Protein AF-A0A3D2FU91-F1 (afdb_monomer)

Sequence (98 aa):
AHSKSWDVFASPAAPQMDLIITVCGNAAGEVCPVWPGHPNNAHWGIDDPAAASGEDAIRTAFATAYARLHRRVSAFLALEGDDIITKMDAIRAIGDME

Radius of gyration: 15.21 Å; Cα contacts (8 Å, |Δi|>4): 99; chains: 1; bounding box: 39×27×38 Å

Solvent-accessible surface area (backbone atoms only — not comparable to full-atom values): 6001 Å² total; per-residue (Å²): 141,80,94,75,69,67,66,71,52,48,41,97,86,28,75,82,48,71,66,46,77,31,44,37,66,66,65,65,70,47,87,73,77,78,47,60,83,69,44,46,78,36,58,41,64,45,74,66,34,84,76,49,71,58,73,70,49,26,56,50,34,45,52,51,44,49,53,44,50,52,53,38,53,53,53,58,74,64,56,83,82,88,58,67,76,84,39,45,67,61,58,36,56,44,28,73,59,124

pLDDT: mean 87.65, std 10.85, range [55.09, 97.81]

Foldseek 3Di:
DDDDDCVQQQDPPHDQDQEDEAADPCSVPDPDRDGPPPHHYAYQYADDLVPFDDDVSSVVSVVVSVVLVVQLVVQVVVDDDDDPVVCNVVNNVSSVDD

Mean predicted aligned error: 5.01 Å

Secondary structure (DSSP, 8-state):
-----THHHHSTTSPPPSEEEE-SHHHHHS-----TT--EEEE-----GGG--SHHHHHHHHHHHHHHHHHHHHHHHT--SS-HHHHHHHHHHHTT--

Nearest PDB structures (foldseek):
  1ljl-assembly1_A  TM=6.186E-01  e=1.107E-02  Staphylococcus aureus
  1lju-assembly1_A  TM=4.551E-01  e=5.143E-02  Staphylococcus aureus

Structure (mmCIF, N/CA/C/O backbone):
data_AF-A0A3D2FU91-F1
#
_entry.id   AF-A0A3D2FU91-F1
#
loop_
_atom_site.group_PDB
_atom_site.id
_atom_site.type_symbol
_atom_site.label_atom_id
_atom_site.label_alt_id
_atom_site.label_comp_id
_atom_site.label_asym_id
_atom_site.label_entity_id
_atom_site.label_seq_id
_atom_site.pdbx_PDB_ins_code
_atom_site.Cartn_x
_atom_site.Cartn_y
_atom_site.Cartn_z
_atom_site.occupancy
_atom_site.B_iso_or_equiv
_atom_site.auth_seq_id
_atom_site.auth_comp_id
_atom_site.auth_asym_id
_atom_site.auth_atom_id
_atom_site.pdbx_PDB_model_num
ATOM 1 N N . ALA A 1 1 ? -3.306 -18.446 6.638 1.00 67.31 1 ALA A N 1
ATOM 2 C CA . ALA A 1 1 ? -2.329 -17.342 6.530 1.00 67.31 1 ALA A CA 1
ATOM 3 C C . ALA A 1 1 ? -2.071 -16.782 7.929 1.00 67.31 1 ALA A C 1
ATOM 5 O O . ALA A 1 1 ? -2.993 -16.819 8.731 1.00 67.31 1 ALA A O 1
ATOM 6 N N . HIS A 1 2 ? -0.852 -16.337 8.241 1.00 88.19 2 HIS A N 1
ATOM 7 C CA . HIS A 1 2 ? -0.494 -15.676 9.507 1.00 88.19 2 HIS A CA 1
ATOM 8 C C . HIS A 1 2 ? 0.441 -14.491 9.215 1.00 88.19 2 HIS A C 1
ATOM 10 O O . HIS A 1 2 ? 1.110 -14.500 8.178 1.00 88.19 2 HIS A O 1
ATOM 16 N N . SER A 1 3 ? 0.481 -13.494 10.10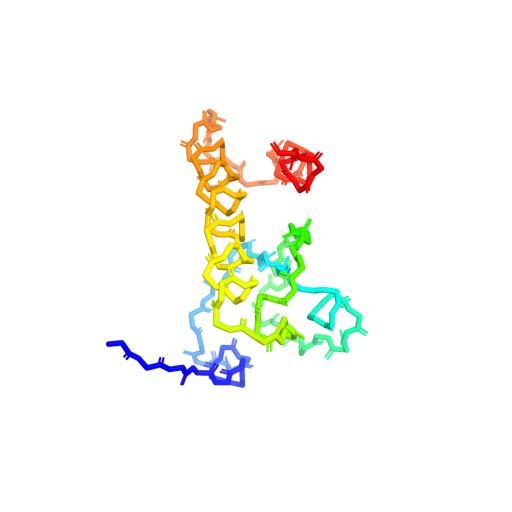3 1.00 89.06 3 SER A N 1
ATOM 17 C CA . SER A 1 3 ? 1.364 -12.324 9.986 1.00 89.06 3 SER A CA 1
ATOM 18 C C . SER A 1 3 ? 2.833 -12.716 10.138 1.00 89.06 3 SER A C 1
ATOM 20 O O . SER A 1 3 ? 3.169 -13.521 11.003 1.00 89.06 3 SER A O 1
ATOM 22 N N . LYS A 1 4 ? 3.712 -12.137 9.318 1.00 89.75 4 LYS A N 1
ATOM 23 C CA . LYS A 1 4 ? 5.155 -12.415 9.323 1.00 89.75 4 LYS A CA 1
ATOM 24 C C . LYS A 1 4 ? 5.930 -11.120 9.554 1.00 89.75 4 LYS A C 1
ATOM 26 O O . LYS A 1 4 ? 5.569 -10.102 8.973 1.00 89.75 4 LYS A O 1
ATOM 31 N N . SER A 1 5 ? 6.993 -11.179 10.359 1.00 87.88 5 SER A N 1
ATOM 32 C CA . SER A 1 5 ? 8.003 -10.109 10.395 1.00 87.88 5 SER A CA 1
ATOM 33 C C . SER A 1 5 ? 8.686 -10.003 9.030 1.00 87.88 5 SER A C 1
ATOM 35 O O . SER A 1 5 ? 8.825 -11.018 8.343 1.00 87.88 5 SER A O 1
ATOM 37 N N . TRP A 1 6 ? 9.170 -8.816 8.657 1.00 83.88 6 TRP A N 1
ATOM 38 C CA . TRP A 1 6 ? 10.013 -8.659 7.472 1.00 83.88 6 TRP A CA 1
ATOM 39 C C . TRP A 1 6 ? 11.311 -9.471 7.539 1.00 83.88 6 TRP A C 1
ATOM 41 O O . TRP A 1 6 ? 11.886 -9.771 6.496 1.00 83.88 6 TRP A O 1
ATOM 51 N N . ASP A 1 7 ? 11.758 -9.871 8.736 1.00 84.69 7 ASP A N 1
ATOM 52 C CA . ASP A 1 7 ? 13.069 -10.507 8.937 1.00 84.69 7 ASP A CA 1
ATOM 53 C C . ASP A 1 7 ? 13.179 -11.822 8.162 1.00 84.69 7 ASP A C 1
ATOM 55 O O . ASP A 1 7 ? 14.249 -12.203 7.687 1.00 84.69 7 ASP A O 1
ATOM 59 N N . VAL A 1 8 ? 12.043 -12.494 7.958 1.00 87.31 8 VAL A N 1
ATOM 60 C CA . VAL A 1 8 ? 11.972 -13.740 7.186 1.00 87.31 8 VAL A CA 1
ATOM 61 C C . VAL A 1 8 ? 12.270 -13.528 5.697 1.00 87.31 8 VAL A C 1
ATOM 63 O O . VAL A 1 8 ? 12.605 -14.486 5.007 1.00 87.31 8 VAL A O 1
ATOM 66 N N . PHE A 1 9 ? 12.158 -12.288 5.211 1.00 86.88 9 PHE A N 1
ATOM 67 C CA . PHE A 1 9 ? 12.417 -11.888 3.827 1.00 86.88 9 PHE A CA 1
ATOM 68 C C . PHE A 1 9 ? 13.771 -11.177 3.647 1.00 86.88 9 PHE A C 1
ATOM 70 O O . PHE A 1 9 ? 14.165 -10.894 2.521 1.00 86.88 9 PHE A O 1
ATOM 77 N N . ALA A 1 10 ? 14.500 -10.914 4.737 1.00 83.56 10 ALA A N 1
ATOM 78 C CA . ALA A 1 10 ? 15.838 -10.312 4.713 1.00 83.56 10 ALA A CA 1
ATOM 79 C C . ALA A 1 10 ? 16.978 -11.352 4.803 1.00 83.56 10 ALA A C 1
ATOM 81 O O . ALA A 1 10 ? 18.155 -11.009 4.708 1.00 83.56 10 ALA A O 1
ATOM 82 N N . SER A 1 11 ? 16.647 -12.633 4.995 1.00 84.75 11 SER A N 1
ATOM 83 C CA . SER A 1 11 ? 17.617 -13.736 5.040 1.00 84.75 11 SER A CA 1
ATOM 84 C C . SER A 1 11 ? 18.273 -13.987 3.671 1.00 84.75 11 SER A C 1
ATOM 86 O O . SER A 1 11 ? 17.599 -13.864 2.652 1.00 84.75 11 SER A O 1
ATOM 88 N N . PRO A 1 12 ? 19.533 -14.462 3.605 1.00 82.00 12 PRO A N 1
ATOM 89 C CA . PRO A 1 12 ? 20.149 -14.911 2.350 1.00 82.00 12 PRO A CA 1
ATOM 90 C C . PRO A 1 12 ? 19.379 -16.027 1.628 1.00 82.00 12 PRO A C 1
ATOM 92 O O . PRO A 1 12 ? 19.531 -16.196 0.424 1.00 82.00 12 PRO A O 1
ATOM 95 N N . ALA A 1 13 ? 18.575 -16.803 2.362 1.00 84.94 13 ALA A N 1
ATOM 96 C CA . ALA A 1 13 ? 17.723 -17.855 1.807 1.00 84.94 13 ALA A CA 1
ATOM 97 C C . ALA A 1 13 ? 16.290 -17.375 1.505 1.00 84.94 13 ALA A C 1
ATOM 99 O O . ALA A 1 13 ? 15.431 -18.187 1.158 1.00 84.94 13 ALA A O 1
ATOM 100 N N . ALA A 1 14 ? 16.004 -16.084 1.697 1.00 86.69 14 ALA A N 1
ATOM 101 C CA . ALA A 1 14 ? 14.700 -15.521 1.395 1.00 86.69 14 ALA A CA 1
ATOM 102 C C . ALA A 1 14 ? 14.423 -15.547 -0.117 1.00 86.69 14 ALA A C 1
ATOM 104 O O . ALA A 1 14 ? 15.358 -15.508 -0.921 1.00 86.69 14 ALA A O 1
ATOM 105 N N . PRO A 1 15 ? 13.142 -15.577 -0.522 1.00 86.62 15 PRO A N 1
ATOM 106 C CA . PRO A 1 15 ? 12.779 -15.351 -1.911 1.00 86.62 15 PRO A CA 1
ATOM 107 C C . PRO A 1 15 ? 13.346 -14.018 -2.402 1.00 86.62 15 PRO A C 1
ATOM 109 O O . PRO A 1 15 ? 13.240 -13.005 -1.707 1.00 86.62 15 PRO A O 1
ATOM 112 N N . GLN A 1 16 ? 13.902 -14.016 -3.612 1.00 86.69 16 GLN A N 1
ATOM 113 C CA . GLN A 1 16 ? 14.257 -12.771 -4.277 1.00 86.69 16 GLN A CA 1
ATOM 114 C C . GLN A 1 16 ? 12.969 -12.008 -4.596 1.00 86.69 16 GLN A C 1
ATOM 116 O O . GLN A 1 16 ? 12.033 -12.566 -5.168 1.00 86.69 16 GLN A O 1
ATOM 121 N N . MET A 1 17 ? 12.922 -10.745 -4.187 1.00 88.69 17 MET A N 1
ATOM 122 C CA . MET A 1 17 ? 11.822 -9.838 -4.492 1.00 88.69 17 MET A CA 1
ATOM 123 C C . MET A 1 17 ? 12.271 -8.879 -5.590 1.00 88.69 17 MET A C 1
ATOM 125 O O . MET A 1 17 ? 13.396 -8.390 -5.548 1.00 88.69 17 MET A O 1
ATOM 129 N N . ASP A 1 18 ? 11.382 -8.585 -6.534 1.00 88.62 18 ASP A N 1
ATOM 130 C CA . ASP A 1 18 ? 11.638 -7.609 -7.605 1.00 88.62 18 ASP A CA 1
ATOM 131 C C . ASP A 1 18 ? 11.046 -6.226 -7.278 1.00 88.62 18 ASP A C 1
ATOM 133 O O . ASP A 1 18 ? 11.553 -5.188 -7.717 1.00 88.62 18 ASP A O 1
ATOM 137 N N . LEU A 1 19 ? 9.980 -6.214 -6.469 1.00 90.81 19 LEU A N 1
ATOM 138 C CA . LEU A 1 19 ? 9.235 -5.030 -6.059 1.00 90.81 19 LEU A CA 1
ATOM 139 C C . LEU A 1 19 ? 8.798 -5.142 -4.595 1.00 90.81 19 LEU A C 1
ATOM 141 O O . LEU A 1 19 ? 8.261 -6.165 -4.170 1.00 90.81 19 LEU A O 1
ATOM 145 N N . ILE A 1 20 ? 8.946 -4.044 -3.857 1.00 90.88 20 ILE A N 1
ATOM 146 C CA . ILE A 1 20 ? 8.385 -3.850 -2.520 1.00 90.88 20 ILE A CA 1
ATOM 147 C C . ILE A 1 20 ? 7.403 -2.680 -2.553 1.00 90.88 20 ILE A C 1
ATOM 149 O O . ILE A 1 20 ? 7.743 -1.580 -2.991 1.00 90.88 20 ILE A O 1
ATOM 153 N N . ILE A 1 21 ? 6.191 -2.914 -2.047 1.00 92.25 21 ILE A N 1
ATOM 154 C CA . ILE A 1 21 ? 5.161 -1.886 -1.879 1.00 92.25 21 ILE A CA 1
ATOM 155 C C . ILE A 1 21 ? 4.923 -1.684 -0.385 1.00 92.25 21 ILE A C 1
ATOM 157 O O . ILE A 1 21 ? 4.451 -2.591 0.302 1.00 92.25 21 ILE A O 1
ATOM 161 N N . THR A 1 22 ? 5.224 -0.491 0.122 1.00 91.12 22 THR A N 1
ATOM 162 C CA . THR A 1 22 ? 4.896 -0.105 1.501 1.00 91.12 22 THR A CA 1
ATOM 163 C C . THR A 1 22 ? 3.535 0.583 1.529 1.00 91.12 22 THR A C 1
ATOM 165 O O . THR A 1 22 ? 3.245 1.419 0.677 1.00 91.12 22 THR A O 1
ATOM 168 N N . VAL A 1 23 ? 2.679 0.242 2.496 1.00 90.88 23 VAL A N 1
ATOM 169 C CA . VAL A 1 23 ? 1.282 0.729 2.534 1.00 90.88 23 VAL A CA 1
ATOM 170 C C . VAL A 1 23 ? 0.986 1.700 3.673 1.00 90.88 23 VAL A C 1
ATOM 172 O O . VAL A 1 23 ? 0.023 2.446 3.591 1.00 90.88 23 VAL A O 1
ATOM 175 N N . CYS A 1 24 ? 1.804 1.754 4.722 1.00 80.81 24 CYS A N 1
ATOM 176 C CA . CYS A 1 24 ? 1.649 2.734 5.799 1.00 80.81 24 CYS A CA 1
ATOM 177 C C . CYS A 1 24 ? 2.859 3.670 5.850 1.00 80.81 24 CYS A C 1
ATOM 179 O O . CYS A 1 24 ? 3.973 3.274 5.499 1.00 80.81 24 CYS A O 1
ATOM 181 N N . GLY A 1 25 ? 2.648 4.912 6.294 1.00 63.38 25 GLY A N 1
ATOM 182 C CA . GLY A 1 25 ? 3.730 5.894 6.437 1.00 63.38 25 GLY A CA 1
ATOM 183 C C . GLY A 1 25 ? 4.833 5.425 7.392 1.00 63.38 25 GLY A C 1
ATOM 184 O O . GLY A 1 25 ? 6.003 5.717 7.170 1.00 63.38 25 GLY A O 1
ATOM 185 N N . ASN A 1 26 ? 4.480 4.609 8.392 1.00 60.88 26 ASN A N 1
ATOM 186 C CA . ASN A 1 26 ? 5.445 3.981 9.292 1.00 60.88 26 ASN A CA 1
ATOM 187 C C . ASN A 1 26 ? 6.387 3.023 8.534 1.00 60.88 26 ASN A C 1
ATOM 189 O O . ASN A 1 26 ? 7.597 3.120 8.675 1.00 60.88 26 ASN A O 1
ATOM 193 N N . ALA A 1 27 ? 5.857 2.199 7.624 1.00 58.59 27 ALA A N 1
ATOM 194 C CA . ALA A 1 27 ? 6.667 1.311 6.785 1.00 58.59 27 ALA A CA 1
ATOM 195 C C . ALA A 1 27 ? 7.496 2.058 5.724 1.00 58.59 27 ALA A C 1
ATOM 197 O O . ALA A 1 27 ? 8.493 1.526 5.246 1.00 58.59 27 ALA A O 1
ATOM 198 N N . ALA A 1 28 ? 7.092 3.268 5.326 1.00 58.44 28 ALA A N 1
ATOM 199 C CA . ALA A 1 28 ? 7.881 4.109 4.423 1.00 58.44 28 ALA A CA 1
ATOM 200 C C . ALA A 1 28 ? 9.011 4.874 5.136 1.00 58.44 28 ALA A C 1
ATOM 202 O O . ALA A 1 28 ? 10.029 5.163 4.512 1.00 58.44 28 ALA A O 1
ATOM 203 N N . GLY A 1 29 ? 8.822 5.223 6.415 1.00 55.09 29 GLY A N 1
ATOM 204 C CA . GLY A 1 29 ? 9.772 6.001 7.219 1.00 55.09 29 GLY A CA 1
ATOM 205 C C . GLY A 1 29 ? 10.752 5.171 8.054 1.00 55.09 29 GLY A C 1
ATOM 206 O O . GLY A 1 29 ? 11.732 5.716 8.563 1.00 55.09 29 GLY A O 1
ATOM 207 N N . GLU A 1 30 ? 10.510 3.871 8.211 1.00 59.97 30 GLU A N 1
ATOM 208 C CA . GLU A 1 30 ? 11.424 2.960 8.897 1.00 59.97 30 GLU A CA 1
ATOM 209 C C . GLU A 1 30 ? 12.670 2.662 8.052 1.00 59.97 30 GLU A C 1
ATOM 211 O O . GLU A 1 30 ? 12.626 2.605 6.819 1.00 59.97 30 GLU A O 1
ATOM 216 N N . VAL A 1 31 ? 13.804 2.444 8.728 1.00 56.41 31 VAL A N 1
ATOM 217 C CA . VAL A 1 31 ? 15.027 1.964 8.075 1.00 56.41 31 VAL A CA 1
ATOM 218 C C . VAL A 1 31 ? 14.748 0.552 7.574 1.00 56.41 31 VAL A C 1
ATOM 220 O O . VAL A 1 31 ? 14.836 -0.415 8.329 1.00 56.41 31 VAL A O 1
ATOM 223 N N . CYS A 1 32 ? 14.372 0.444 6.302 1.00 62.62 32 CYS A N 1
ATOM 224 C CA . CYS A 1 32 ? 14.146 -0.844 5.669 1.00 62.62 32 CYS A CA 1
ATOM 225 C C . CYS A 1 32 ? 15.421 -1.699 5.780 1.00 62.62 32 CYS A C 1
ATOM 227 O O . CYS A 1 32 ? 16.522 -1.178 5.560 1.00 62.62 32 CYS A O 1
ATOM 229 N N . PRO A 1 33 ? 15.303 -3.003 6.088 1.00 64.69 33 PRO A N 1
ATOM 230 C CA . PRO A 1 33 ? 16.447 -3.898 6.035 1.00 64.69 33 PRO A CA 1
ATOM 231 C C . PRO A 1 33 ? 17.044 -3.908 4.622 1.00 64.69 33 PRO A C 1
ATOM 233 O O . PRO A 1 33 ? 16.360 -3.646 3.630 1.00 64.69 33 PRO A O 1
ATOM 236 N N . VAL A 1 34 ? 18.337 -4.219 4.520 1.00 68.75 34 VAL A N 1
ATOM 237 C CA . VAL A 1 34 ? 18.968 -4.429 3.214 1.00 68.75 34 VAL A CA 1
ATOM 238 C C . VAL A 1 34 ? 18.393 -5.709 2.621 1.00 68.75 34 VAL A C 1
ATOM 240 O O . VAL A 1 34 ? 18.700 -6.811 3.070 1.00 68.75 34 VAL A O 1
ATOM 243 N N . TRP A 1 35 ? 17.539 -5.551 1.619 1.00 76.12 35 TRP A N 1
ATOM 244 C CA . TRP A 1 35 ? 16.931 -6.667 0.913 1.00 76.12 35 TRP A CA 1
ATOM 245 C C . TRP A 1 35 ? 17.932 -7.295 -0.063 1.00 76.12 35 TRP A C 1
ATOM 247 O O . TRP A 1 35 ? 18.516 -6.569 -0.881 1.00 76.12 35 TRP A O 1
ATOM 257 N N . PRO A 1 36 ? 18.115 -8.626 -0.038 1.00 70.62 36 PRO A N 1
ATOM 258 C CA . PRO A 1 36 ? 18.867 -9.319 -1.075 1.00 70.62 36 PRO A CA 1
ATOM 259 C C . PRO A 1 36 ? 18.319 -8.972 -2.469 1.00 70.62 36 PRO A C 1
ATOM 261 O O . PRO A 1 36 ? 17.113 -9.033 -2.698 1.00 70.62 36 PRO A O 1
ATOM 264 N N . GLY A 1 37 ? 19.200 -8.588 -3.397 1.00 75.50 37 GLY A N 1
ATOM 265 C CA . GLY A 1 37 ? 18.827 -8.258 -4.779 1.00 75.50 37 GLY A CA 1
ATOM 266 C C . GLY A 1 37 ? 18.422 -6.803 -5.043 1.00 75.50 37 GLY A C 1
ATOM 267 O O . GLY A 1 37 ? 18.222 -6.463 -6.202 1.00 75.50 37 GLY A O 1
ATOM 268 N N . HIS A 1 38 ? 18.368 -5.934 -4.024 1.00 76.75 38 HIS A N 1
ATOM 269 C CA . HIS A 1 38 ? 18.032 -4.504 -4.171 1.00 76.75 38 HIS A CA 1
ATOM 270 C C . HIS A 1 38 ? 16.738 -4.250 -4.985 1.00 76.75 38 HIS A C 1
ATOM 272 O O . HIS A 1 38 ? 16.786 -3.587 -6.024 1.00 76.75 38 HIS A O 1
ATOM 278 N N . PRO A 1 39 ? 15.581 -4.763 -4.523 1.00 82.56 39 PRO A N 1
ATOM 279 C CA . PRO A 1 39 ? 14.297 -4.585 -5.189 1.00 82.56 39 PRO A CA 1
ATOM 280 C C . PRO A 1 39 ? 13.945 -3.115 -5.387 1.00 82.56 39 PRO A C 1
ATOM 282 O O . PRO A 1 39 ? 14.291 -2.246 -4.578 1.00 82.56 39 PRO A O 1
ATOM 285 N N . ASN A 1 40 ? 13.148 -2.859 -6.420 1.00 89.25 40 ASN A N 1
ATOM 286 C CA . ASN A 1 40 ? 12.512 -1.563 -6.588 1.00 89.25 40 ASN A CA 1
ATOM 287 C C . ASN A 1 40 ? 11.483 -1.318 -5.476 1.00 89.25 40 ASN A C 1
ATOM 289 O O . ASN A 1 40 ? 10.889 -2.257 -4.942 1.00 89.25 40 ASN A O 1
ATOM 293 N N . ASN A 1 41 ? 11.237 -0.048 -5.148 1.00 88.94 41 ASN A N 1
ATOM 294 C CA . ASN A 1 41 ? 10.273 0.334 -4.120 1.00 88.94 41 ASN A CA 1
ATOM 295 C C . ASN A 1 41 ? 9.205 1.313 -4.632 1.00 88.94 41 ASN A C 1
ATOM 297 O O . ASN A 1 41 ? 9.447 2.154 -5.508 1.00 88.94 41 ASN A O 1
ATOM 301 N N . ALA A 1 42 ? 8.012 1.187 -4.057 1.00 91.94 42 ALA A N 1
ATOM 302 C CA . ALA A 1 42 ? 6.911 2.128 -4.194 1.00 91.94 42 ALA A CA 1
ATOM 303 C C . ALA A 1 42 ? 6.162 2.257 -2.861 1.00 91.94 42 ALA A C 1
ATOM 305 O O . ALA A 1 42 ? 6.150 1.330 -2.049 1.00 91.94 42 ALA A O 1
ATOM 306 N N . HIS A 1 43 ? 5.527 3.409 -2.647 1.00 91.81 43 HIS A N 1
ATOM 307 C CA . HIS A 1 43 ? 4.712 3.667 -1.466 1.00 91.81 43 HIS A CA 1
ATOM 308 C C . HIS A 1 43 ? 3.263 3.939 -1.869 1.00 91.81 43 HIS A C 1
ATOM 310 O O . HIS A 1 43 ? 2.995 4.866 -2.626 1.00 91.81 43 HIS A O 1
ATOM 316 N N . TRP A 1 44 ? 2.331 3.135 -1.360 1.00 94.31 44 TRP A N 1
ATOM 317 C CA . TRP A 1 44 ? 0.888 3.272 -1.561 1.00 94.31 44 TRP A CA 1
ATOM 318 C C . TRP A 1 44 ? 0.211 3.563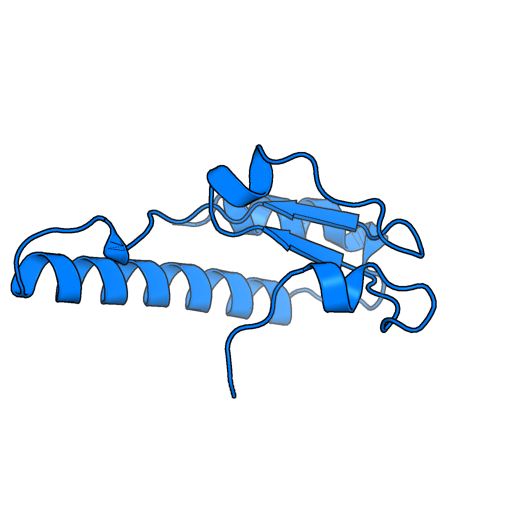 -0.223 1.00 94.31 44 TRP A C 1
ATOM 320 O O . TRP A 1 44 ? -0.515 2.722 0.311 1.00 94.31 44 TRP A O 1
ATOM 330 N N . GLY A 1 45 ? 0.468 4.753 0.318 1.00 91.12 45 GLY A N 1
ATOM 331 C CA . GLY A 1 45 ? 0.006 5.169 1.640 1.00 91.12 45 GLY A CA 1
ATOM 332 C C . GLY A 1 45 ? -1.506 5.042 1.829 1.00 91.12 45 GLY A C 1
ATOM 333 O O . GLY A 1 45 ? -2.293 5.566 1.039 1.00 91.12 45 GLY A O 1
ATOM 334 N N . ILE A 1 46 ? -1.915 4.339 2.879 1.00 91.31 46 ILE A N 1
ATOM 335 C CA . ILE A 1 46 ? -3.281 4.293 3.395 1.00 91.31 46 ILE A CA 1
ATOM 336 C C . ILE A 1 46 ? -3.269 4.629 4.885 1.00 91.31 46 ILE A C 1
ATOM 338 O O . ILE A 1 46 ? -2.304 4.331 5.595 1.00 91.31 46 ILE A O 1
ATOM 342 N N . ASP A 1 47 ? -4.358 5.230 5.351 1.00 90.12 47 ASP A N 1
ATOM 343 C CA . ASP A 1 47 ? -4.584 5.444 6.776 1.00 90.12 47 ASP A CA 1
ATOM 344 C C . ASP A 1 47 ? -4.704 4.092 7.487 1.00 90.12 47 ASP A C 1
ATOM 346 O O . ASP A 1 47 ? -5.327 3.169 6.956 1.00 90.12 47 ASP A O 1
ATOM 350 N N . ASP A 1 48 ? -4.115 3.968 8.679 1.00 91.12 48 ASP A N 1
ATOM 351 C CA . ASP A 1 48 ? -4.228 2.751 9.483 1.00 91.12 48 ASP A CA 1
ATOM 352 C C . ASP A 1 48 ? -5.666 2.613 10.014 1.00 91.12 48 ASP A C 1
ATOM 354 O O . ASP A 1 48 ? -6.072 3.378 10.897 1.00 91.12 48 ASP A O 1
ATOM 358 N N . PRO A 1 49 ? -6.461 1.642 9.521 1.00 92.50 49 PRO A N 1
ATOM 359 C CA . PRO A 1 49 ? -7.842 1.505 9.954 1.00 92.50 49 PRO A CA 1
ATOM 360 C C . PRO A 1 49 ? -7.955 1.024 11.407 1.00 92.50 49 PRO A C 1
ATOM 362 O O . PRO A 1 49 ? -9.006 1.204 12.021 1.00 92.50 49 PRO A O 1
ATOM 365 N N . ALA A 1 50 ? -6.889 0.449 11.981 1.00 90.44 50 ALA A N 1
ATOM 366 C CA . ALA A 1 50 ? -6.853 0.034 13.381 1.00 90.44 50 ALA A CA 1
ATOM 367 C C . ALA A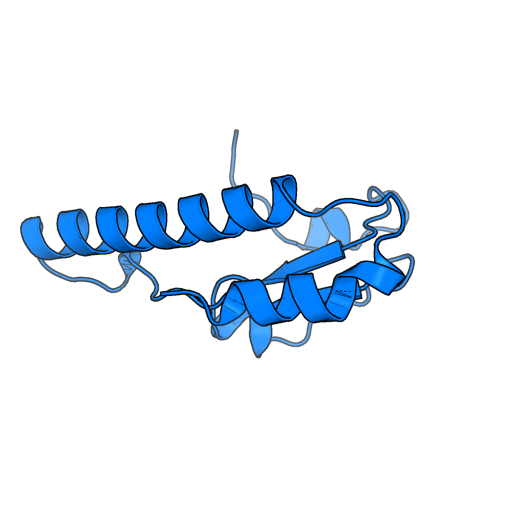 1 50 ? -6.681 1.215 14.352 1.00 90.44 50 ALA A C 1
ATOM 369 O O . ALA A 1 50 ? -6.943 1.060 15.544 1.00 90.44 50 ALA A O 1
ATOM 370 N N . ALA A 1 51 ? -6.292 2.396 13.859 1.00 91.88 51 ALA A N 1
ATOM 371 C CA . ALA A 1 51 ? -6.218 3.616 14.661 1.00 91.88 51 ALA A CA 1
ATOM 372 C C . ALA A 1 51 ? -7.599 4.262 14.903 1.00 91.88 51 ALA A C 1
ATOM 374 O O . ALA A 1 51 ? -7.736 5.134 15.765 1.00 91.88 51 ALA A O 1
ATOM 375 N N . ALA A 1 52 ? -8.635 3.854 14.159 1.00 94.06 52 ALA A N 1
ATOM 376 C CA . ALA A 1 52 ? -9.997 4.342 14.353 1.00 94.06 52 ALA A CA 1
ATOM 377 C C . ALA A 1 52 ? -10.590 3.858 15.689 1.00 94.06 52 ALA A C 1
ATOM 379 O O . ALA A 1 52 ? -10.314 2.759 16.161 1.00 94.06 52 ALA A O 1
ATOM 380 N N . SER A 1 53 ? -11.448 4.680 16.297 1.00 95.44 53 SER A N 1
ATOM 381 C CA . SER A 1 53 ? -12.099 4.387 17.581 1.00 95.44 53 SER A CA 1
ATOM 382 C C . SER A 1 53 ? -13.620 4.446 17.457 1.00 95.44 53 SER A C 1
ATOM 384 O O . SER A 1 53 ? -14.161 5.387 16.881 1.00 95.44 53 SER A O 1
ATOM 386 N N . GLY A 1 54 ? -14.304 3.459 18.043 1.00 96.06 54 GLY A N 1
ATOM 387 C CA . GLY A 1 54 ? -15.755 3.273 17.925 1.00 96.06 54 GLY A CA 1
ATOM 388 C C . GLY A 1 54 ? -16.125 2.318 16.787 1.00 96.06 54 GLY A C 1
ATOM 389 O O . GLY A 1 54 ? -15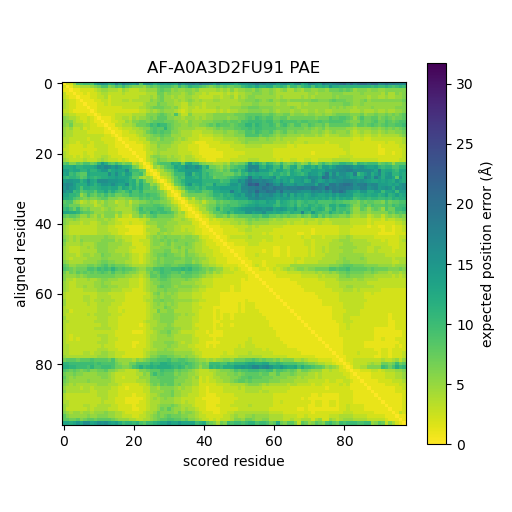.541 2.366 15.710 1.00 96.06 54 GLY A O 1
ATOM 390 N N . GLU A 1 55 ? -17.096 1.436 17.023 1.00 94.31 55 GLU A N 1
ATOM 391 C CA . GLU A 1 55 ? -17.413 0.305 16.135 1.00 94.31 55 GLU A CA 1
ATOM 392 C C . GLU A 1 55 ? -17.748 0.727 14.692 1.00 94.31 55 GLU A C 1
ATOM 394 O O . GLU A 1 55 ? -17.180 0.197 13.735 1.00 94.31 55 GLU A O 1
ATOM 399 N N . ASP A 1 56 ? -18.612 1.730 14.520 1.00 95.56 56 ASP A N 1
ATOM 400 C CA . ASP A 1 56 ? -19.002 2.220 13.192 1.00 95.56 56 ASP A CA 1
ATOM 401 C C . ASP A 1 56 ? -17.853 2.920 12.456 1.00 95.56 56 ASP A C 1
ATOM 403 O O . ASP A 1 56 ? -17.695 2.761 11.239 1.00 95.56 56 ASP A O 1
ATOM 407 N N . ALA A 1 57 ? -17.030 3.672 13.190 1.00 95.56 57 ALA A N 1
ATOM 408 C CA . ALA A 1 57 ? -15.863 4.346 12.636 1.00 95.56 57 ALA A CA 1
ATOM 409 C C . ALA A 1 57 ? -14.802 3.32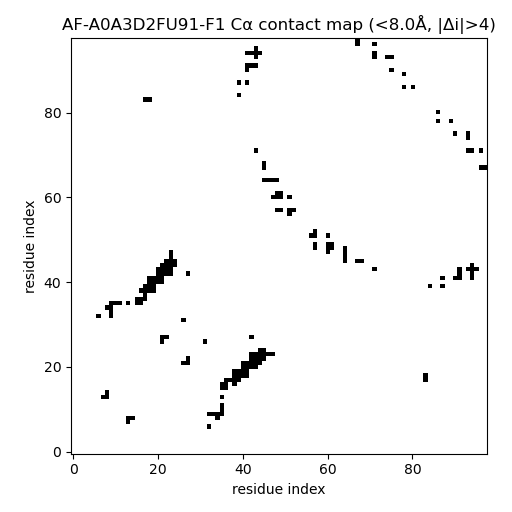8 12.200 1.00 95.56 57 ALA A C 1
ATOM 411 O O . ALA A 1 57 ? -14.268 3.450 11.101 1.00 95.56 57 ALA A O 1
ATOM 412 N N . ILE A 1 58 ? -14.569 2.281 13.001 1.00 96.19 58 ILE A N 1
ATOM 413 C CA . ILE A 1 58 ? -13.687 1.158 12.657 1.00 96.19 58 ILE A CA 1
ATOM 414 C C . ILE A 1 58 ? -14.186 0.481 11.379 1.00 96.19 58 ILE A C 1
ATOM 416 O O . ILE A 1 58 ? -13.432 0.357 10.416 1.00 96.19 58 ILE A O 1
ATOM 420 N N . ARG A 1 59 ? -15.470 0.105 11.313 1.00 96.44 59 ARG A N 1
ATOM 421 C CA . ARG A 1 59 ? -16.042 -0.534 10.116 1.00 96.44 59 ARG A CA 1
ATOM 422 C C . ARG A 1 59 ? -15.851 0.326 8.865 1.00 96.44 59 ARG A C 1
ATOM 424 O O . ARG A 1 59 ? -15.473 -0.191 7.815 1.00 96.44 59 ARG A O 1
ATOM 431 N N . THR A 1 60 ? -16.082 1.631 8.986 1.00 97.25 60 THR A N 1
ATOM 432 C CA . THR A 1 60 ? -15.904 2.588 7.887 1.00 97.25 60 THR A CA 1
ATOM 433 C C . THR A 1 60 ? -14.436 2.705 7.477 1.00 97.25 60 THR A C 1
ATOM 435 O O . THR A 1 60 ? -14.132 2.628 6.290 1.00 97.25 60 THR A O 1
ATOM 438 N N . ALA A 1 61 ? -13.513 2.818 8.435 1.00 96.31 61 ALA A N 1
ATOM 439 C CA . ALA A 1 61 ? -12.081 2.921 8.167 1.00 96.31 61 ALA A CA 1
ATOM 440 C C . ALA A 1 61 ? -11.542 1.677 7.443 1.00 96.31 61 ALA A C 1
ATOM 442 O O . ALA A 1 61 ? -10.841 1.802 6.440 1.00 96.31 61 ALA A O 1
ATOM 443 N N . PHE A 1 62 ? -11.934 0.476 7.882 1.00 96.69 62 PHE A N 1
ATOM 444 C CA . PHE A 1 62 ? -11.571 -0.773 7.207 1.00 96.69 62 PHE A CA 1
ATOM 445 C C . PHE A 1 62 ? -12.153 -0.864 5.792 1.00 96.69 62 PHE A C 1
ATOM 447 O O . PHE A 1 62 ? -11.447 -1.280 4.873 1.00 96.69 62 PHE A O 1
ATOM 454 N N . ALA A 1 63 ? -13.411 -0.454 5.590 1.00 97.31 63 ALA A N 1
ATOM 455 C CA . ALA A 1 63 ? -14.024 -0.434 4.263 1.00 97.31 63 ALA A CA 1
ATOM 456 C C . ALA A 1 63 ? -13.287 0.521 3.308 1.00 97.31 63 ALA A C 1
ATOM 458 O O . ALA A 1 63 ? -12.997 0.149 2.170 1.00 97.31 63 ALA A O 1
ATOM 459 N N . THR A 1 64 ? -12.918 1.713 3.783 1.00 95.94 64 THR A N 1
ATOM 460 C CA . THR A 1 64 ? -12.134 2.691 3.018 1.00 95.94 64 THR A CA 1
ATOM 461 C C . THR A 1 64 ? -10.739 2.165 2.682 1.00 95.94 64 THR A C 1
ATOM 463 O O . THR A 1 64 ? -10.335 2.203 1.519 1.00 95.94 64 THR A O 1
ATOM 466 N N . ALA A 1 65 ? -10.013 1.625 3.668 1.00 95.31 65 ALA A N 1
ATOM 467 C CA . ALA A 1 65 ? -8.684 1.047 3.465 1.00 95.31 65 ALA A CA 1
ATOM 468 C C . ALA A 1 65 ? -8.714 -0.096 2.436 1.00 95.31 65 ALA A C 1
ATOM 470 O O . ALA A 1 65 ? -7.891 -0.134 1.519 1.00 95.31 65 ALA A O 1
ATOM 471 N N . TYR A 1 66 ? -9.706 -0.988 2.540 1.00 96.31 66 TYR A N 1
ATOM 472 C CA . TYR A 1 66 ? -9.919 -2.062 1.574 1.00 96.31 66 TYR A CA 1
ATOM 473 C C . TYR A 1 66 ? -10.196 -1.521 0.169 1.00 96.31 66 TYR A C 1
ATOM 475 O O . TYR A 1 66 ? -9.549 -1.959 -0.780 1.00 96.31 66 TYR A O 1
ATOM 483 N N . ALA A 1 67 ? -11.119 -0.565 0.021 1.00 96.56 67 ALA A N 1
ATOM 484 C CA . ALA A 1 67 ? -11.487 -0.021 -1.284 1.00 96.56 67 ALA A CA 1
ATOM 485 C C . ALA A 1 67 ? -10.285 0.629 -1.990 1.00 96.56 67 ALA A C 1
ATOM 487 O O . ALA A 1 67 ? -10.040 0.357 -3.169 1.00 96.56 67 ALA A O 1
ATOM 488 N N . ARG A 1 68 ? -9.488 1.411 -1.247 1.00 95.94 68 ARG A N 1
ATOM 489 C CA . ARG A 1 68 ? -8.252 2.037 -1.739 1.00 95.94 68 ARG A CA 1
ATOM 490 C C . ARG A 1 68 ? -7.231 0.994 -2.189 1.00 95.94 68 ARG A C 1
ATOM 492 O O . ARG A 1 68 ? -6.780 1.031 -3.333 1.00 95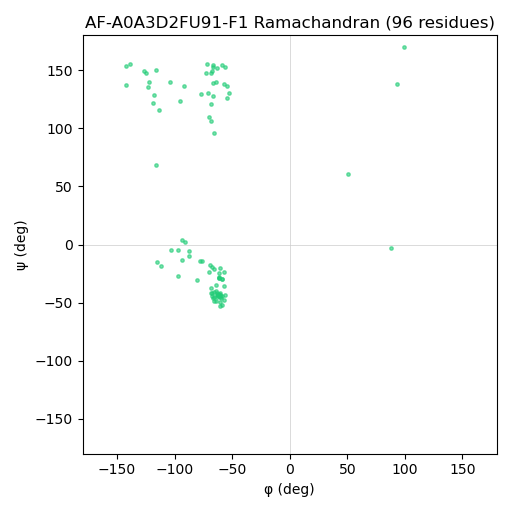.94 68 ARG A O 1
ATOM 499 N N . LEU A 1 69 ? -6.902 0.020 -1.334 1.00 95.81 69 LEU A N 1
ATOM 500 C CA . LEU A 1 69 ? -5.953 -1.043 -1.688 1.00 95.81 69 LEU A CA 1
ATOM 501 C C . LEU A 1 69 ? -6.436 -1.872 -2.876 1.00 95.81 69 LEU A C 1
ATOM 503 O O . LEU A 1 69 ? -5.658 -2.146 -3.785 1.00 95.81 69 LEU A O 1
ATOM 507 N N . HIS A 1 70 ? -7.716 -2.240 -2.899 1.00 96.88 70 HIS A N 1
ATOM 508 C CA . HIS A 1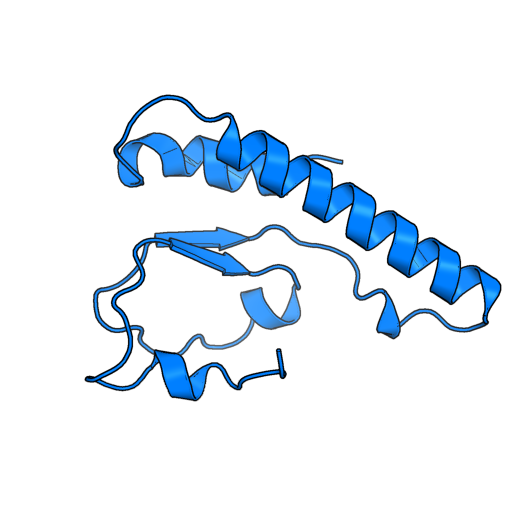 70 ? -8.300 -3.007 -3.990 1.00 96.88 70 HIS A CA 1
ATOM 509 C C . HIS A 1 70 ? -8.171 -2.261 -5.321 1.00 96.88 70 HIS A C 1
ATOM 511 O O . HIS A 1 70 ? -7.745 -2.849 -6.318 1.00 96.88 70 HIS A O 1
ATOM 517 N N . ARG A 1 71 ? -8.486 -0.959 -5.348 1.00 97.25 71 ARG A N 1
ATOM 518 C CA . ARG A 1 71 ? -8.349 -0.120 -6.547 1.00 97.25 71 ARG A CA 1
ATOM 519 C C . ARG A 1 71 ? -6.898 -0.059 -7.029 1.00 97.25 71 ARG A C 1
ATOM 521 O O . ARG A 1 71 ? -6.654 -0.242 -8.219 1.00 97.25 71 ARG A O 1
ATOM 528 N N . ARG A 1 72 ? -5.948 0.146 -6.116 1.00 97.44 72 ARG A N 1
ATOM 529 C CA . ARG A 1 72 ? -4.514 0.243 -6.433 1.00 97.44 72 ARG A CA 1
ATOM 530 C C . ARG A 1 72 ? -3.937 -1.073 -6.948 1.00 97.44 72 ARG A C 1
ATOM 532 O O . ARG A 1 72 ? -3.297 -1.090 -7.994 1.00 97.44 72 ARG A O 1
ATOM 539 N N . VAL A 1 73 ? -4.245 -2.189 -6.285 1.00 96.75 73 VAL A N 1
ATOM 540 C CA . VAL A 1 73 ? -3.856 -3.533 -6.746 1.00 96.75 73 VAL A CA 1
ATOM 541 C C . VAL A 1 73 ? -4.473 -3.836 -8.112 1.00 96.75 73 VAL A C 1
ATOM 543 O O . VAL A 1 73 ? -3.780 -4.332 -8.993 1.00 96.75 73 VAL A O 1
ATOM 546 N N . SER A 1 74 ? -5.745 -3.488 -8.326 1.00 97.81 74 SER A N 1
ATOM 547 C CA . SER A 1 74 ? -6.407 -3.688 -9.623 1.00 97.81 74 SER A CA 1
ATOM 548 C C . SER A 1 74 ? -5.732 -2.883 -10.738 1.00 97.81 74 SER A C 1
ATOM 550 O O . SER A 1 74 ? -5.490 -3.420 -11.814 1.00 97.81 74 SER A O 1
ATOM 552 N N . ALA A 1 75 ? -5.384 -1.618 -10.479 1.00 97.00 75 ALA A N 1
ATOM 553 C CA . ALA A 1 75 ? -4.663 -0.777 -11.434 1.00 97.00 75 ALA A CA 1
ATOM 554 C C . ALA A 1 75 ? -3.263 -1.324 -11.740 1.00 97.00 75 ALA A C 1
ATOM 556 O O . ALA A 1 75 ? -2.849 -1.336 -12.894 1.00 97.00 75 ALA A O 1
ATOM 557 N N . PHE A 1 76 ? -2.563 -1.835 -10.726 1.00 96.31 76 PHE A N 1
ATOM 558 C CA . PHE A 1 76 ? -1.249 -2.448 -10.890 1.00 96.31 76 PHE A CA 1
ATOM 559 C C . PHE A 1 76 ? -1.299 -3.702 -11.764 1.00 96.31 76 PHE A C 1
ATOM 561 O O . PHE A 1 76 ? -0.493 -3.844 -12.680 1.00 96.31 76 PHE A O 1
ATOM 568 N N . LEU A 1 77 ? -2.282 -4.575 -11.528 1.00 95.12 77 LEU A N 1
ATOM 569 C CA . LEU A 1 77 ? -2.498 -5.779 -12.334 1.00 95.12 77 LEU A CA 1
ATOM 570 C C . LEU A 1 77 ? -2.916 -5.467 -13.779 1.00 95.12 77 LEU A C 1
ATOM 572 O O . LEU A 1 77 ? -2.750 -6.317 -14.649 1.00 95.12 77 LEU A O 1
ATOM 576 N N . ALA A 1 78 ? -3.442 -4.268 -14.038 1.00 96.19 78 ALA A N 1
ATOM 577 C CA . ALA A 1 78 ? -3.826 -3.812 -15.370 1.00 96.19 78 ALA A CA 1
ATOM 578 C C . ALA A 1 78 ? -2.679 -3.149 -16.160 1.00 96.19 78 ALA A C 1
ATOM 580 O O . ALA A 1 78 ? -2.876 -2.811 -17.325 1.00 96.19 78 ALA A O 1
ATOM 581 N N . LEU A 1 79 ? -1.496 -2.940 -15.564 1.00 95.12 79 LEU A N 1
ATOM 582 C CA . LEU A 1 79 ? -0.352 -2.358 -16.273 1.00 95.12 79 LEU A CA 1
ATOM 583 C C . LEU A 1 79 ? 0.184 -3.326 -17.338 1.00 95.12 79 LEU A C 1
ATOM 585 O O . LEU A 1 79 ? 0.675 -4.407 -17.008 1.00 95.12 79 LEU A O 1
ATOM 589 N N . GLU A 1 80 ? 0.185 -2.903 -18.600 1.00 92.56 80 GLU A N 1
ATOM 590 C CA . GLU A 1 80 ? 0.747 -3.664 -19.725 1.00 92.56 80 GLU A CA 1
ATOM 591 C C . GLU A 1 80 ? 2.286 -3.699 -19.710 1.00 92.56 80 GLU A C 1
ATOM 593 O O . GLU A 1 80 ? 2.932 -2.807 -19.162 1.00 92.56 80 GLU A O 1
ATOM 598 N N . GLY A 1 81 ? 2.876 -4.730 -20.327 1.00 86.44 81 GLY A N 1
ATOM 599 C CA . GLY A 1 81 ? 4.328 -4.960 -20.417 1.00 86.44 81 GLY A CA 1
ATOM 600 C C . GLY A 1 81 ? 4.851 -5.980 -19.400 1.00 86.44 81 GLY A C 1
ATOM 601 O O . GLY A 1 81 ? 4.132 -6.355 -18.479 1.00 86.44 81 GLY A O 1
ATOM 602 N N . ASP A 1 82 ? 6.108 -6.406 -19.531 1.00 85.06 82 ASP A N 1
ATOM 603 C CA . ASP A 1 82 ? 6.672 -7.483 -18.691 1.00 85.06 82 ASP A CA 1
ATOM 604 C C . ASP A 1 82 ? 7.815 -7.017 -17.776 1.00 85.06 82 ASP A C 1
ATOM 606 O O . ASP A 1 82 ? 8.169 -7.709 -16.824 1.00 85.06 82 ASP A O 1
ATOM 610 N N . ASP A 1 83 ? 8.385 -5.836 -18.027 1.00 89.19 83 ASP A N 1
ATOM 611 C CA . ASP A 1 83 ? 9.513 -5.322 -17.252 1.00 89.19 83 ASP A CA 1
ATOM 612 C C . ASP A 1 83 ? 9.056 -4.386 -16.127 1.00 89.19 83 ASP A C 1
ATOM 614 O O . ASP A 1 83 ? 8.409 -3.364 -16.359 1.00 89.19 83 ASP A O 1
ATOM 618 N N . ILE A 1 84 ? 9.434 -4.716 -14.893 1.00 89.06 84 ILE A N 1
ATOM 619 C CA . ILE A 1 84 ? 9.098 -3.922 -13.712 1.00 89.06 84 ILE A CA 1
ATOM 620 C C . ILE A 1 84 ? 9.741 -2.532 -13.744 1.00 89.06 84 ILE A C 1
ATOM 622 O O . ILE A 1 84 ? 9.114 -1.569 -13.306 1.00 89.06 84 ILE A O 1
ATOM 626 N N . ILE A 1 85 ? 10.957 -2.410 -14.292 1.00 90.00 85 ILE A N 1
ATOM 627 C CA . ILE A 1 85 ? 11.731 -1.163 -14.276 1.00 90.00 85 ILE A CA 1
ATOM 628 C C . ILE A 1 85 ? 11.015 -0.099 -15.107 1.00 90.00 85 ILE A C 1
ATOM 630 O O . ILE A 1 85 ? 10.768 1.002 -14.615 1.00 90.00 85 ILE A O 1
ATOM 634 N N . THR A 1 86 ? 10.603 -0.443 -16.328 1.00 92.00 86 THR A N 1
ATOM 635 C CA . THR A 1 86 ? 9.823 0.466 -17.188 1.00 92.00 86 THR A CA 1
ATOM 636 C C . THR A 1 86 ? 8.472 0.876 -16.598 1.00 92.00 86 THR A C 1
ATOM 638 O O . THR A 1 86 ? 7.967 1.949 -16.924 1.00 92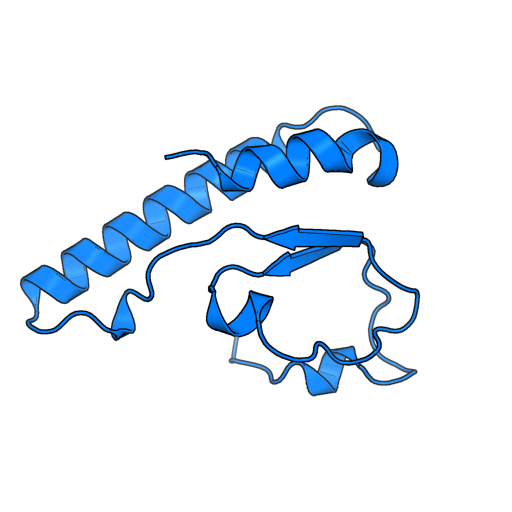.00 86 THR A O 1
ATOM 641 N N . LYS A 1 87 ? 7.893 0.075 -15.695 1.00 93.81 87 LYS A N 1
ATOM 642 C CA . LYS A 1 87 ? 6.607 0.372 -15.047 1.00 93.81 87 LYS A CA 1
ATOM 643 C C . LYS A 1 87 ? 6.726 1.218 -13.784 1.00 93.81 87 LYS A C 1
ATOM 645 O O . LYS A 1 87 ? 5.695 1.648 -13.269 1.00 93.81 87 LYS A O 1
ATOM 650 N N . MET A 1 88 ? 7.928 1.458 -13.259 1.00 93.75 88 MET A N 1
ATOM 651 C CA . MET A 1 88 ? 8.097 2.027 -11.916 1.00 93.75 88 MET A CA 1
ATOM 652 C C . MET A 1 88 ? 7.409 3.377 -11.715 1.00 93.75 88 MET A C 1
ATOM 654 O O . MET A 1 88 ? 6.860 3.616 -10.639 1.00 93.75 88 MET A O 1
ATOM 658 N N . ASP A 1 89 ? 7.379 4.233 -12.733 1.00 94.38 89 ASP A N 1
ATOM 659 C CA . ASP A 1 89 ? 6.700 5.528 -12.637 1.00 94.38 89 ASP A CA 1
ATOM 660 C C . ASP A 1 89 ? 5.179 5.362 -12.530 1.00 94.38 89 ASP A C 1
ATOM 662 O O . ASP A 1 89 ? 4.546 5.985 -11.678 1.00 94.38 89 ASP A O 1
ATOM 666 N N . ALA A 1 90 ? 4.594 4.447 -13.309 1.00 95.94 90 ALA A N 1
ATOM 667 C CA . ALA A 1 90 ? 3.177 4.109 -13.205 1.00 95.94 90 ALA A CA 1
ATOM 668 C C . ALA A 1 90 ? 2.851 3.440 -11.860 1.00 95.94 90 ALA A C 1
ATOM 670 O O . ALA A 1 90 ? 1.854 3.775 -11.224 1.00 95.94 90 ALA A O 1
ATOM 671 N N . ILE A 1 91 ? 3.716 2.537 -11.386 1.00 96.38 91 ILE A N 1
ATOM 672 C CA . ILE A 1 91 ? 3.569 1.866 -10.086 1.00 96.38 91 ILE A CA 1
ATOM 673 C C . ILE A 1 91 ? 3.577 2.885 -8.946 1.00 96.38 91 ILE A C 1
ATOM 675 O O . ILE A 1 91 ? 2.774 2.771 -8.024 1.00 96.38 91 ILE A O 1
ATOM 679 N N . ARG A 1 92 ? 4.449 3.896 -8.995 1.00 94.88 92 ARG A N 1
ATOM 680 C CA . ARG A 1 92 ? 4.470 4.973 -7.995 1.00 94.88 92 ARG A CA 1
ATOM 681 C C . ARG A 1 92 ? 3.222 5.846 -8.085 1.00 94.88 92 ARG A C 1
ATOM 683 O O . ARG A 1 92 ? 2.602 6.076 -7.055 1.00 94.88 92 ARG A O 1
ATOM 690 N N . ALA A 1 93 ? 2.802 6.227 -9.292 1.00 95.50 93 ALA A N 1
ATOM 691 C CA . ALA A 1 93 ? 1.602 7.040 -9.509 1.00 95.50 93 ALA A CA 1
ATOM 692 C C . ALA A 1 93 ? 0.307 6.367 -9.014 1.00 95.50 93 ALA A C 1
ATOM 694 O O . ALA A 1 93 ? -0.626 7.049 -8.595 1.00 95.50 93 ALA A O 1
ATOM 695 N N . ILE A 1 94 ? 0.246 5.029 -8.999 1.00 96.75 94 ILE A N 1
ATOM 696 C CA . ILE A 1 94 ? -0.874 4.290 -8.392 1.00 96.75 94 ILE A CA 1
ATOM 697 C C . ILE A 1 94 ? -1.033 4.624 -6.897 1.00 96.75 94 ILE A C 1
ATOM 699 O O . ILE A 1 94 ? -2.151 4.610 -6.378 1.00 96.75 94 ILE A O 1
ATOM 703 N N . GLY A 1 95 ? 0.057 4.962 -6.203 1.00 92.62 95 GLY A N 1
ATOM 704 C CA . GLY A 1 95 ? 0.026 5.361 -4.796 1.00 92.62 95 GLY A CA 1
ATOM 705 C C . GLY A 1 95 ? -0.798 6.619 -4.530 1.00 92.62 95 GLY A C 1
ATOM 706 O O . GLY A 1 95 ? -1.405 6.716 -3.467 1.00 92.62 95 GLY A O 1
ATOM 707 N N . ASP A 1 96 ? -0.897 7.510 -5.517 1.00 91.12 96 ASP A N 1
ATOM 708 C CA . ASP A 1 96 ? -1.607 8.791 -5.425 1.00 91.12 96 ASP A CA 1
ATOM 709 C C . ASP A 1 96 ? -3.084 8.692 -5.850 1.00 91.12 96 ASP A C 1
ATOM 711 O O . ASP A 1 96 ? -3.809 9.686 -5.874 1.00 91.12 96 ASP A O 1
ATOM 715 N N . MET A 1 97 ? -3.559 7.492 -6.203 1.00 90.12 97 MET A N 1
ATOM 716 C CA . MET A 1 97 ? -4.968 7.261 -6.518 1.00 90.12 97 MET A CA 1
ATOM 717 C C . MET A 1 97 ? -5.830 7.331 -5.247 1.00 90.12 97 MET A C 1
ATOM 719 O O . MET A 1 97 ? -5.531 6.639 -4.264 1.00 90.12 97 MET A O 1
ATOM 723 N N . GLU A 1 98 ? -6.922 8.103 -5.310 1.00 78.25 98 GLU A N 1
ATOM 724 C CA . GLU A 1 98 ? -8.013 8.131 -4.313 1.00 78.25 98 GLU A CA 1
ATOM 725 C C . GLU A 1 98 ? -8.970 6.939 -4.436 1.00 78.25 98 GLU A C 1
ATOM 727 O O . GLU A 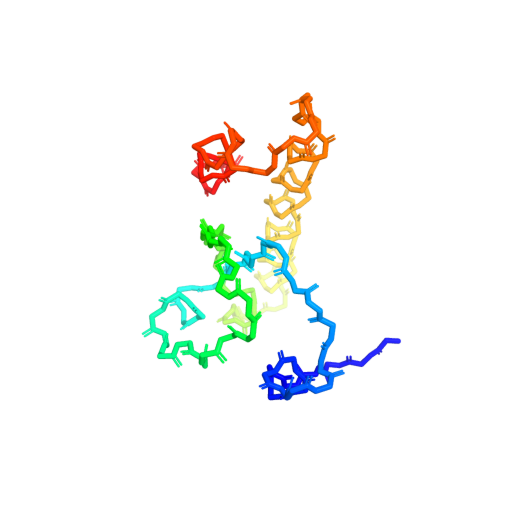1 98 ? -9.342 6.569 -5.578 1.00 78.25 98 GLU A O 1
#